Protein AF-A0A7Y8WPW4-F1 (afdb_monomer_lite)

pLDDT: mean 86.35, std 11.8, range [45.28, 97.75]

Foldseek 3Di:
DFAEQVPDDQVRLQCCCVCVLVNPPLVVDPCSVVVVVVVVVVVPRSLQPDPVSLVVSLDVLQDDQKDKDWDDDPQWIFIFIQGPDDDGDGDTDIDRDPSVVSSQVSCVSSVHDHDYD

Secondary structure (DSSP, 8-state):
---BGGGS-HHHHHHHIIIIIS--GGGGSTTHHHHHHHHHHTT---TTT-HHHHHHHHHHHH-SSEEEEEEE-SS-EEEEEEESSS------EEESSHHHHHHHHHHHHTT---B--

Radius of gyration: 14.5 Å; chains: 1; bounding box: 34×31×40 Å

Sequence (117 aa):
MGILWETMTTSEKDLFIAKDVLEFKCFTRDGGTDWYNGQYSLGHWRYSTRLEDALDMFKRVMGEDRHAHIIMGRDKYECHVIREGLESIMVNLTSNSLQDLFCLIAIHLKGNTVQTK

Structure (mmCIF, N/CA/C/O backbone):
data_AF-A0A7Y8WPW4-F1
#
_entry.id   AF-A0A7Y8WPW4-F1
#
loop_
_atom_site.group_PDB
_atom_site.id
_atom_site.type_symbol
_atom_site.label_atom_id
_atom_site.label_alt_id
_atom_site.label_comp_id
_atom_site.label_asym_id
_atom_site.label_entity_id
_atom_site.label_seq_id
_atom_site.pdbx_PDB_ins_code
_atom_site.Cartn_x
_atom_site.Cartn_y
_atom_site.Cartn_z
_atom_site.occupancy
_atom_site.B_iso_or_equiv
_atom_site.auth_seq_id
_atom_site.auth_comp_id
_atom_site.auth_asym_id
_atom_site.auth_atom_id
_atom_site.pdbx_PDB_model_num
ATOM 1 N N . MET A 1 1 ? 2.537 -21.411 5.385 1.00 45.28 1 MET A N 1
ATOM 2 C CA . MET A 1 1 ? 3.706 -20.588 5.770 1.00 45.28 1 MET A CA 1
ATOM 3 C C . MET A 1 1 ? 3.303 -19.144 5.536 1.00 45.28 1 MET A C 1
ATOM 5 O O . MET A 1 1 ? 2.936 -18.839 4.411 1.00 45.28 1 MET A O 1
ATOM 9 N N . GLY A 1 2 ? 3.219 -18.314 6.579 1.00 62.53 2 GLY A N 1
ATOM 10 C CA . GLY A 1 2 ? 2.870 -16.897 6.415 1.00 62.53 2 GLY A CA 1
ATOM 11 C C . GLY A 1 2 ? 4.047 -16.123 5.822 1.00 62.53 2 GLY A C 1
ATOM 12 O O . GLY A 1 2 ? 5.192 -16.431 6.144 1.00 62.53 2 GLY A O 1
ATOM 13 N N . ILE A 1 3 ? 3.776 -15.159 4.942 1.00 72.06 3 ILE A N 1
ATOM 14 C CA . ILE A 1 3 ? 4.800 -14.246 4.415 1.00 72.06 3 ILE A CA 1
ATOM 15 C C . ILE A 1 3 ? 5.115 -13.219 5.506 1.00 72.06 3 ILE A C 1
ATOM 17 O O . ILE A 1 3 ? 4.195 -12.640 6.087 1.00 72.06 3 ILE A O 1
ATOM 21 N N . LEU A 1 4 ? 6.402 -13.017 5.796 1.00 85.75 4 LEU A N 1
ATOM 22 C CA . LEU A 1 4 ? 6.874 -12.079 6.811 1.00 85.75 4 LEU A CA 1
ATOM 23 C C . LEU A 1 4 ? 7.196 -10.725 6.160 1.00 85.75 4 LEU A C 1
ATOM 25 O O . LEU A 1 4 ? 8.135 -10.636 5.363 1.00 85.75 4 LEU A O 1
ATOM 29 N N . TRP A 1 5 ? 6.431 -9.684 6.496 1.00 90.31 5 TRP A N 1
ATOM 30 C CA . TRP A 1 5 ? 6.489 -8.370 5.840 1.00 90.31 5 TRP A CA 1
ATOM 31 C C . TRP A 1 5 ? 7.890 -7.753 5.869 1.00 90.31 5 TRP A C 1
ATOM 33 O O . TRP A 1 5 ? 8.363 -7.197 4.879 1.00 90.31 5 TRP A O 1
ATOM 43 N N . GLU A 1 6 ? 8.598 -7.893 6.986 1.00 88.25 6 GLU A N 1
ATOM 44 C CA . GLU A 1 6 ? 9.921 -7.303 7.195 1.00 88.25 6 GLU A CA 1
ATOM 45 C C . GLU A 1 6 ? 11.021 -7.983 6.376 1.00 88.25 6 GLU A C 1
ATOM 47 O O . GLU A 1 6 ? 12.109 -7.431 6.241 1.00 88.25 6 GLU A O 1
ATOM 52 N N . THR A 1 7 ? 10.761 -9.178 5.837 1.00 90.75 7 THR A N 1
ATOM 53 C CA . THR A 1 7 ? 11.727 -9.894 4.984 1.00 90.75 7 THR A CA 1
ATOM 54 C C . THR A 1 7 ? 11.581 -9.576 3.506 1.00 90.75 7 THR A C 1
ATOM 56 O O . THR A 1 7 ? 12.468 -9.915 2.728 1.00 90.75 7 THR A O 1
ATOM 59 N N . MET A 1 8 ? 10.489 -8.916 3.122 1.00 92.69 8 MET A N 1
ATOM 60 C CA . MET A 1 8 ? 10.243 -8.519 1.744 1.00 92.69 8 MET A CA 1
ATOM 61 C C . MET A 1 8 ? 11.086 -7.294 1.389 1.00 92.69 8 MET A C 1
ATOM 63 O O . MET A 1 8 ? 11.150 -6.311 2.133 1.00 92.69 8 MET A O 1
ATOM 67 N N . THR A 1 9 ? 11.691 -7.327 0.208 1.00 95.06 9 THR A N 1
ATOM 68 C CA . THR A 1 9 ? 12.275 -6.145 -0.426 1.00 95.06 9 THR A CA 1
ATOM 69 C C . THR A 1 9 ? 11.197 -5.093 -0.696 1.00 95.06 9 THR A C 1
ATOM 71 O O . THR A 1 9 ? 10.011 -5.401 -0.818 1.00 95.06 9 THR A O 1
ATOM 74 N N . THR A 1 10 ? 11.604 -3.834 -0.860 1.00 95.44 10 THR A N 1
ATOM 75 C CA . THR A 1 10 ? 10.703 -2.739 -1.259 1.00 95.44 10 THR A CA 1
ATOM 76 C C . THR A 1 10 ? 9.878 -3.088 -2.502 1.00 95.44 10 THR A C 1
ATOM 78 O O . THR A 1 10 ? 8.668 -2.886 -2.514 1.00 95.44 10 THR A O 1
ATOM 81 N N . SER A 1 11 ? 10.503 -3.671 -3.530 1.00 95.94 11 SER A N 1
ATOM 82 C CA . SER A 1 11 ? 9.803 -4.076 -4.755 1.00 95.94 11 SER A CA 1
ATOM 83 C C . SER A 1 11 ? 8.780 -5.181 -4.522 1.00 95.94 11 SER A C 1
ATOM 85 O O . SER A 1 11 ? 7.702 -5.137 -5.106 1.00 95.94 11 SER A O 1
ATOM 87 N N . GLU A 1 12 ? 9.090 -6.157 -3.666 1.00 95.69 12 GLU A N 1
ATOM 88 C CA . GLU A 1 12 ? 8.150 -7.228 -3.327 1.00 95.69 12 GLU A CA 1
ATOM 89 C C . GLU A 1 12 ? 6.963 -6.691 -2.530 1.00 95.69 12 GLU A C 1
ATOM 91 O O . GLU A 1 12 ? 5.827 -7.063 -2.815 1.00 95.69 12 GLU A O 1
ATOM 96 N N . LYS A 1 13 ? 7.208 -5.790 -1.568 1.00 96.19 13 LYS A N 1
ATOM 97 C CA . LYS A 1 13 ? 6.149 -5.115 -0.805 1.00 96.19 13 LYS A CA 1
ATOM 98 C C . LYS A 1 13 ? 5.215 -4.354 -1.735 1.00 96.19 13 LYS A C 1
ATOM 100 O O . LYS A 1 13 ? 4.003 -4.540 -1.685 1.00 96.19 13 LYS A O 1
ATOM 105 N N . ASP A 1 14 ? 5.780 -3.529 -2.610 1.00 97.50 14 ASP A N 1
ATOM 106 C CA . ASP A 1 14 ? 5.001 -2.691 -3.515 1.00 97.50 14 ASP A CA 1
ATOM 107 C C . ASP A 1 14 ? 4.203 -3.537 -4.521 1.00 97.50 14 ASP A C 1
ATOM 109 O O . ASP A 1 14 ? 3.025 -3.266 -4.758 1.00 97.50 14 ASP A O 1
ATOM 113 N N . LEU A 1 15 ? 4.811 -4.602 -5.061 1.00 96.62 15 LEU A N 1
ATOM 114 C CA . LEU A 1 15 ? 4.135 -5.560 -5.938 1.00 96.62 15 LEU A CA 1
ATOM 115 C C . LEU A 1 15 ? 2.976 -6.267 -5.223 1.00 96.62 15 LEU A C 1
ATOM 117 O O . LEU A 1 15 ? 1.894 -6.371 -5.795 1.00 96.62 15 LEU A O 1
ATOM 121 N N . PHE A 1 16 ? 3.180 -6.720 -3.983 1.00 95.25 16 PHE A N 1
ATOM 122 C CA . PHE A 1 16 ? 2.133 -7.345 -3.173 1.00 95.25 16 PHE A CA 1
ATOM 123 C C . PHE A 1 16 ? 0.962 -6.388 -2.934 1.00 95.25 16 PHE A C 1
ATOM 125 O O . PHE A 1 16 ? -0.192 -6.759 -3.127 1.00 95.25 16 PHE A O 1
ATOM 132 N N . ILE A 1 17 ? 1.234 -5.124 -2.593 1.00 96.19 17 ILE A N 1
ATOM 133 C CA . ILE A 1 17 ? 0.178 -4.113 -2.456 1.00 96.19 17 ILE A CA 1
ATOM 134 C C . ILE A 1 17 ? -0.573 -3.926 -3.781 1.00 96.19 17 ILE A C 1
ATOM 136 O O . ILE A 1 17 ? -1.801 -3.985 -3.807 1.00 96.19 17 ILE A O 1
ATOM 140 N N . ALA A 1 18 ? 0.134 -3.731 -4.894 1.00 97.00 18 ALA A N 1
ATOM 141 C CA . ALA A 1 18 ? -0.505 -3.511 -6.190 1.00 97.00 18 ALA A CA 1
ATOM 142 C C . ALA A 1 18 ? -1.370 -4.703 -6.635 1.00 97.00 18 ALA A C 1
ATOM 144 O O . ALA A 1 18 ? -2.440 -4.518 -7.220 1.00 97.00 18 ALA A O 1
ATOM 145 N N . LYS A 1 19 ? -0.897 -5.923 -6.371 1.00 95.19 19 LYS A N 1
ATOM 146 C CA . LYS A 1 19 ? -1.519 -7.160 -6.838 1.00 95.19 19 LYS A CA 1
ATOM 147 C C . LYS A 1 19 ? -2.615 -7.661 -5.911 1.00 95.19 19 LYS A C 1
ATOM 149 O O . LYS A 1 19 ? -3.719 -7.908 -6.377 1.00 95.19 19 LYS A O 1
ATOM 154 N N . ASP A 1 20 ? -2.313 -7.809 -4.630 1.00 92.50 20 ASP A N 1
ATOM 155 C CA . ASP A 1 20 ? -3.147 -8.547 -3.680 1.00 92.50 20 ASP A CA 1
ATOM 156 C C . ASP A 1 20 ? -4.011 -7.616 -2.810 1.00 92.50 20 ASP A C 1
ATOM 158 O O . ASP A 1 20 ? -5.015 -8.047 -2.249 1.00 92.50 20 ASP A O 1
ATOM 162 N N . VAL A 1 21 ? -3.668 -6.323 -2.715 1.00 93.75 21 VAL A N 1
ATOM 163 C CA . VAL A 1 21 ? -4.449 -5.325 -1.949 1.00 93.75 21 VAL A CA 1
ATOM 164 C C . VAL A 1 21 ? -5.267 -4.415 -2.865 1.00 93.75 21 VAL A C 1
ATOM 166 O O . VAL A 1 21 ? -6.446 -4.162 -2.607 1.00 93.75 21 VAL A O 1
ATOM 169 N N . LEU A 1 22 ? -4.644 -3.901 -3.926 1.00 94.50 22 LEU A N 1
ATOM 170 C CA . LEU A 1 22 ? -5.271 -2.987 -4.883 1.00 94.50 22 LEU A CA 1
ATOM 171 C C . LEU A 1 22 ? -5.827 -3.684 -6.125 1.00 94.50 22 LEU A C 1
ATOM 173 O O . LEU A 1 22 ? -6.546 -3.040 -6.889 1.00 94.50 22 LEU A O 1
ATOM 177 N N . GLU A 1 23 ? -5.499 -4.962 -6.322 1.00 94.62 23 GLU A N 1
ATOM 178 C CA . GLU A 1 23 ? -6.055 -5.811 -7.381 1.00 94.62 23 GLU A CA 1
ATOM 179 C C . GLU A 1 23 ? -5.951 -5.164 -8.770 1.00 94.62 23 GLU A C 1
ATOM 181 O O . GLU A 1 23 ? -6.914 -5.105 -9.544 1.00 94.62 23 GLU A O 1
ATOM 186 N N . PHE A 1 24 ? -4.772 -4.623 -9.101 1.00 96.12 24 PHE A N 1
ATOM 187 C CA . PHE A 1 24 ? -4.568 -3.972 -10.391 1.00 96.12 24 PHE A CA 1
ATOM 188 C C . PHE A 1 24 ? -4.939 -4.907 -11.544 1.00 96.12 24 PHE A C 1
ATOM 190 O O . PHE A 1 24 ? -4.436 -6.024 -11.679 1.00 96.12 24 PHE A O 1
ATOM 197 N N . LYS A 1 25 ? -5.776 -4.399 -12.455 1.00 95.75 25 LYS A N 1
ATOM 198 C CA . LYS A 1 25 ? -6.310 -5.177 -13.582 1.00 95.75 25 LYS A CA 1
ATOM 199 C C . LYS A 1 25 ? -5.231 -5.753 -14.500 1.00 95.75 25 LYS A C 1
ATOM 201 O O . LYS A 1 25 ? -5.503 -6.745 -15.173 1.00 95.75 25 LYS A O 1
ATOM 206 N N . CYS A 1 26 ? -4.034 -5.159 -14.553 1.00 95.50 26 CYS A N 1
ATOM 207 C CA . CYS A 1 26 ? -2.938 -5.678 -15.372 1.00 95.50 26 CYS A CA 1
ATOM 208 C C . CYS A 1 26 ? -2.600 -7.132 -15.014 1.00 95.50 26 CYS A C 1
ATOM 210 O O . CYS A 1 26 ? -2.357 -7.915 -15.924 1.00 95.50 26 CYS A O 1
ATOM 212 N N . PHE A 1 27 ? -2.701 -7.530 -13.741 1.00 96.56 27 PHE A N 1
ATOM 213 C CA . PHE A 1 27 ? -2.365 -8.882 -13.280 1.00 96.56 27 PHE A CA 1
ATOM 214 C C . PHE A 1 27 ? -3.355 -9.974 -13.718 1.00 96.56 27 PHE A C 1
ATOM 216 O O . PHE A 1 27 ? -3.084 -11.152 -13.510 1.00 96.56 27 PHE A O 1
ATOM 223 N N . THR A 1 28 ? -4.477 -9.612 -14.348 1.00 93.94 28 THR A N 1
ATOM 224 C CA . THR A 1 28 ? -5.446 -10.574 -14.914 1.00 93.94 28 THR A CA 1
ATOM 225 C C . THR A 1 28 ? -5.098 -11.032 -16.332 1.00 93.94 28 THR A C 1
ATOM 227 O O . THR A 1 28 ? -5.795 -11.875 -16.893 1.00 93.94 28 THR A O 1
ATOM 230 N N . ARG A 1 29 ? -4.057 -10.454 -16.941 1.00 93.12 29 ARG A N 1
ATOM 231 C CA . ARG A 1 29 ? -3.653 -10.706 -18.328 1.00 93.12 29 ARG A CA 1
ATOM 232 C C . ARG A 1 29 ? -2.236 -11.260 -18.385 1.00 93.12 29 ARG A C 1
ATOM 234 O O . ARG A 1 29 ? -1.396 -10.914 -17.552 1.00 93.12 29 ARG A O 1
ATOM 241 N N . ASP A 1 30 ? -1.957 -12.036 -19.427 1.00 93.94 30 ASP A N 1
ATOM 242 C CA . ASP A 1 30 ? -0.595 -12.458 -19.749 1.00 93.94 30 ASP A CA 1
ATOM 243 C C . ASP A 1 30 ? 0.314 -11.232 -19.935 1.00 93.94 30 ASP A C 1
ATOM 245 O O . ASP A 1 30 ? -0.073 -10.235 -20.550 1.00 93.94 30 ASP A O 1
ATOM 249 N N . GLY A 1 31 ? 1.514 -11.277 -19.349 1.00 94.00 31 GLY A N 1
ATOM 250 C CA . GLY A 1 31 ? 2.462 -10.154 -19.344 1.00 94.00 31 GLY A CA 1
ATOM 251 C C . GLY A 1 31 ? 2.119 -9.012 -18.374 1.00 94.00 31 GLY A C 1
ATOM 252 O O . GLY A 1 31 ? 2.828 -8.007 -18.335 1.00 94.00 31 GLY A O 1
ATOM 253 N N . GLY A 1 32 ? 1.067 -9.143 -17.558 1.00 95.81 32 GLY A N 1
ATOM 254 C CA . GLY A 1 32 ? 0.664 -8.131 -16.576 1.00 95.81 32 GLY A CA 1
ATOM 255 C C . GLY A 1 32 ? 1.762 -7.737 -15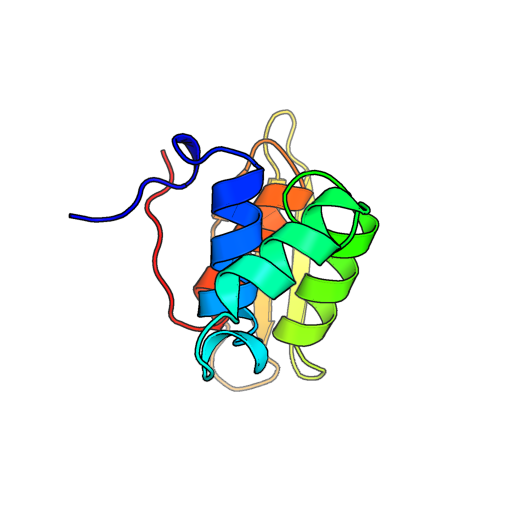.587 1.00 95.81 32 GLY A C 1
ATOM 256 O O . GLY A 1 32 ? 1.967 -6.552 -15.317 1.00 95.81 32 GLY A O 1
ATOM 257 N N . THR A 1 33 ? 2.495 -8.733 -15.088 1.00 95.88 33 THR A N 1
ATOM 258 C CA . THR A 1 33 ? 3.634 -8.535 -14.184 1.00 95.88 33 THR A CA 1
ATOM 259 C C . THR A 1 33 ? 4.776 -7.787 -14.867 1.00 95.88 33 THR A C 1
ATOM 261 O O . THR A 1 33 ? 5.342 -6.875 -14.270 1.00 95.88 33 THR A O 1
ATOM 264 N N . ASP A 1 34 ? 5.080 -8.102 -16.127 1.00 96.88 34 ASP A N 1
ATOM 265 C CA . ASP A 1 34 ? 6.146 -7.427 -16.878 1.00 96.88 34 ASP A CA 1
ATOM 266 C C . ASP A 1 34 ? 5.790 -5.966 -17.150 1.00 96.88 34 ASP A C 1
ATOM 268 O O . ASP A 1 34 ? 6.619 -5.074 -16.963 1.00 96.88 34 ASP A O 1
ATOM 272 N N . TRP A 1 35 ? 4.530 -5.699 -17.512 1.00 97.12 35 TRP A N 1
ATOM 273 C CA . TRP A 1 35 ? 4.033 -4.334 -17.657 1.00 97.12 35 TRP A CA 1
ATOM 274 C C . TRP A 1 35 ? 4.143 -3.554 -16.343 1.00 97.12 35 TRP A C 1
ATOM 276 O O . TRP A 1 35 ? 4.650 -2.430 -16.342 1.00 97.12 35 TRP A O 1
ATOM 286 N N . TYR A 1 36 ? 3.719 -4.153 -15.223 1.00 97.75 36 TYR A N 1
ATOM 287 C CA . TYR A 1 36 ? 3.841 -3.537 -13.902 1.00 97.75 36 TYR A CA 1
ATOM 288 C C . TYR A 1 36 ? 5.301 -3.218 -13.572 1.00 97.75 36 TYR A C 1
ATOM 290 O O . TYR A 1 36 ? 5.602 -2.087 -13.204 1.00 97.75 36 TYR A O 1
ATOM 298 N N . ASN A 1 3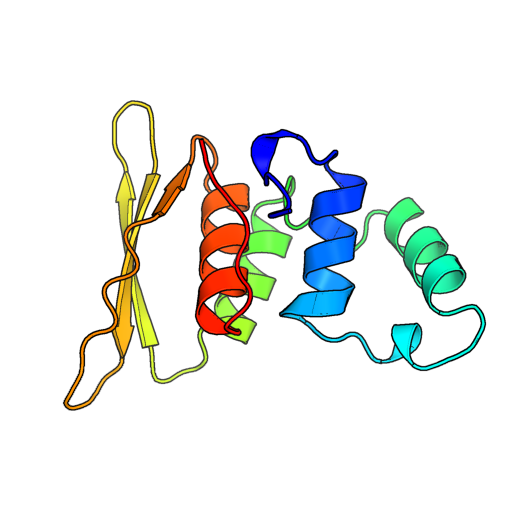7 ? 6.215 -4.170 -13.768 1.00 96.62 37 ASN A N 1
ATOM 299 C CA . ASN A 1 37 ? 7.644 -3.977 -13.521 1.00 96.62 37 ASN A CA 1
ATOM 300 C C . ASN A 1 37 ? 8.228 -2.855 -14.392 1.00 96.62 37 ASN A C 1
ATOM 302 O O . ASN A 1 37 ? 9.018 -2.043 -13.905 1.00 96.62 37 ASN A O 1
ATOM 306 N N . GLY A 1 38 ? 7.787 -2.757 -15.651 1.00 97.38 38 GLY A N 1
ATOM 307 C CA . GLY A 1 38 ? 8.117 -1.647 -16.541 1.00 97.38 38 GLY A CA 1
ATOM 308 C C . GLY A 1 38 ? 7.717 -0.298 -15.940 1.00 97.38 38 GLY A C 1
ATOM 309 O O . GLY A 1 38 ? 8.556 0.585 -15.790 1.00 97.38 38 GLY A O 1
ATOM 310 N N . GLN A 1 39 ? 6.466 -0.147 -15.507 1.00 97.38 39 GLN A N 1
ATOM 311 C CA . GLN A 1 39 ? 5.990 1.093 -14.878 1.00 97.38 39 GLN A CA 1
ATOM 312 C C . GLN A 1 39 ? 6.659 1.370 -13.523 1.00 97.38 39 GLN A C 1
ATOM 314 O O . GLN A 1 39 ? 7.020 2.505 -13.214 1.00 97.38 39 GLN A O 1
ATOM 319 N N . TYR A 1 40 ? 6.884 0.335 -12.719 1.00 96.44 40 TYR A N 1
ATOM 320 C CA . TYR A 1 40 ? 7.557 0.443 -11.431 1.00 96.44 40 TYR A CA 1
ATOM 321 C C . TYR A 1 40 ? 8.987 0.977 -11.590 1.00 96.44 40 TYR A C 1
ATOM 323 O O . TYR A 1 40 ? 9.421 1.850 -10.832 1.00 96.44 40 TYR A O 1
ATOM 331 N N . SER A 1 41 ? 9.709 0.527 -12.624 1.00 95.69 41 SER A N 1
ATOM 332 C CA . SER A 1 41 ? 11.050 1.031 -12.949 1.00 95.69 41 SER A CA 1
ATOM 333 C C . SER A 1 41 ? 11.071 2.513 -13.350 1.00 95.69 41 SER A C 1
ATOM 335 O O . SER A 1 41 ? 12.076 3.181 -13.123 1.00 95.69 41 SER A O 1
ATOM 337 N N . LEU A 1 42 ? 9.944 3.057 -13.826 1.00 96.31 42 LEU A N 1
ATOM 338 C CA . LEU A 1 42 ? 9.757 4.490 -14.092 1.00 96.31 42 LEU A CA 1
ATOM 339 C C . LEU A 1 42 ? 9.435 5.314 -12.829 1.00 96.31 42 LEU A C 1
ATOM 341 O O . LEU A 1 42 ? 9.283 6.530 -12.908 1.00 96.31 42 LEU A O 1
ATOM 345 N N . GLY A 1 43 ? 9.355 4.677 -11.656 1.00 94.38 43 GLY A N 1
ATOM 346 C CA . GLY A 1 43 ? 9.173 5.353 -10.367 1.00 94.38 43 GLY A CA 1
ATOM 347 C C . GLY A 1 43 ? 7.730 5.406 -9.859 1.00 94.38 43 GLY A C 1
ATOM 348 O O . GLY A 1 43 ? 7.467 6.108 -8.880 1.00 94.38 43 GLY A O 1
ATOM 349 N N . HIS A 1 44 ? 6.809 4.669 -10.483 1.00 94.25 44 HIS A N 1
ATOM 350 C CA . HIS A 1 44 ? 5.421 4.561 -10.032 1.00 94.25 44 HIS A CA 1
ATOM 351 C C . HIS A 1 44 ? 5.256 3.578 -8.859 1.00 94.25 44 HIS A C 1
ATOM 353 O O . HIS A 1 44 ? 6.011 2.613 -8.743 1.00 94.25 44 HIS A O 1
ATOM 359 N N . TRP A 1 45 ? 4.230 3.816 -8.031 1.00 96.00 45 TRP A N 1
ATOM 360 C CA . TRP A 1 45 ? 3.692 2.879 -7.029 1.00 96.00 45 TRP A CA 1
ATOM 361 C C . TRP A 1 45 ? 4.694 2.428 -5.962 1.00 96.00 45 TRP A C 1
ATOM 363 O O . TRP A 1 45 ? 4.853 1.243 -5.685 1.00 96.00 45 TRP A O 1
ATOM 373 N N . ARG A 1 46 ? 5.372 3.393 -5.340 1.00 97.38 46 ARG A N 1
ATOM 374 C CA . ARG A 1 46 ? 6.395 3.164 -4.312 1.00 97.38 46 ARG A CA 1
ATOM 375 C C . ARG A 1 46 ? 5.793 3.198 -2.908 1.00 97.38 46 ARG A C 1
ATOM 377 O O . ARG A 1 46 ? 6.223 3.983 -2.067 1.00 97.38 46 ARG A O 1
ATOM 384 N N . TYR A 1 47 ? 4.787 2.369 -2.649 1.00 97.31 47 TYR A N 1
ATOM 385 C CA . TYR A 1 47 ? 3.981 2.416 -1.421 1.00 97.31 47 TYR A CA 1
ATOM 386 C C . TYR A 1 47 ? 4.791 2.254 -0.131 1.00 97.31 47 TYR A C 1
ATOM 388 O O . TYR A 1 47 ? 4.526 2.932 0.853 1.00 97.31 47 TYR A O 1
ATOM 396 N N . SER A 1 48 ? 5.805 1.394 -0.127 1.00 95.62 48 SER A N 1
ATOM 397 C CA . SER A 1 48 ? 6.629 1.114 1.055 1.00 95.62 48 SER A CA 1
ATOM 398 C C . SER A 1 48 ? 7.778 2.111 1.266 1.00 95.62 48 SER A C 1
ATOM 400 O O . SER A 1 48 ? 8.486 2.023 2.266 1.00 95.62 48 SER A O 1
ATOM 402 N N . THR A 1 49 ? 7.980 3.077 0.359 1.00 95.44 49 THR A N 1
ATOM 403 C CA . THR A 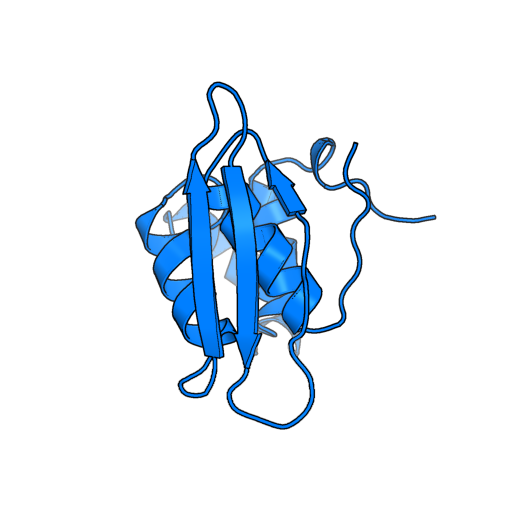1 49 ? 9.093 4.049 0.449 1.00 95.44 49 THR A CA 1
ATOM 404 C C . THR A 1 49 ? 8.674 5.508 0.263 1.00 95.44 49 THR A C 1
ATOM 406 O O . THR A 1 49 ? 9.194 6.381 0.962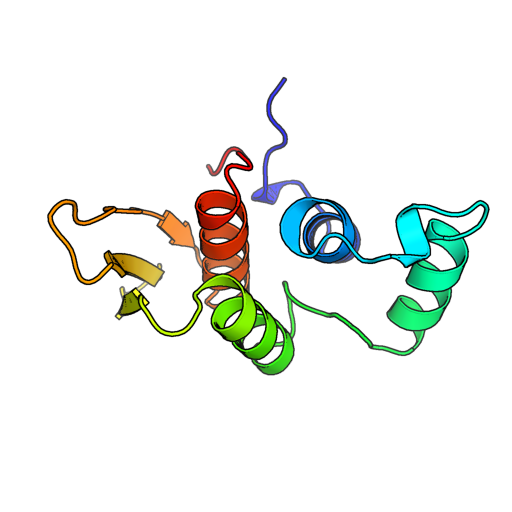 1.00 95.44 49 THR A O 1
ATOM 409 N N . ARG A 1 50 ? 7.698 5.809 -0.602 1.00 96.88 50 ARG A N 1
ATOM 410 C CA . ARG A 1 50 ? 7.158 7.159 -0.822 1.00 96.88 50 ARG A CA 1
ATOM 411 C C . ARG A 1 50 ? 5.882 7.364 -0.014 1.00 96.88 50 ARG A C 1
ATOM 413 O O . ARG A 1 50 ? 4.865 6.725 -0.258 1.00 96.88 50 ARG A O 1
ATOM 420 N N . LEU A 1 51 ? 5.929 8.313 0.922 1.00 94.75 51 LEU A N 1
ATOM 421 C CA . LEU A 1 51 ? 4.800 8.620 1.803 1.00 94.75 51 LEU A CA 1
ATOM 422 C C . LEU A 1 51 ? 3.544 9.070 1.043 1.00 94.75 51 LEU A C 1
ATOM 424 O O . LEU A 1 51 ? 2.441 8.709 1.437 1.00 94.75 51 LEU A O 1
ATOM 428 N N . GLU A 1 52 ? 3.703 9.828 -0.042 1.00 95.94 52 GLU A N 1
ATOM 429 C CA . GLU A 1 52 ? 2.586 10.289 -0.879 1.00 95.94 52 GLU A CA 1
ATOM 430 C C . GLU A 1 52 ? 1.825 9.114 -1.505 1.00 95.94 52 GLU A C 1
ATOM 432 O O . GLU A 1 52 ? 0.605 9.033 -1.367 1.00 95.94 52 GLU A O 1
ATOM 437 N N . ASP A 1 53 ? 2.550 8.170 -2.115 1.00 97.00 53 ASP A N 1
ATOM 438 C CA . ASP A 1 53 ? 1.976 6.962 -2.716 1.00 97.00 53 ASP A CA 1
ATOM 439 C C . ASP A 1 53 ? 1.295 6.096 -1.646 1.00 97.00 53 ASP A C 1
ATOM 441 O O . ASP A 1 53 ? 0.184 5.603 -1.852 1.00 97.00 53 ASP A O 1
ATOM 445 N N . ALA A 1 54 ? 1.940 5.939 -0.484 1.00 96.44 54 ALA A N 1
ATOM 446 C CA . ALA A 1 54 ? 1.398 5.204 0.656 1.00 96.44 54 ALA A CA 1
ATOM 447 C C . ALA A 1 54 ? 0.082 5.817 1.159 1.00 96.44 54 ALA A C 1
ATOM 449 O O . ALA A 1 54 ? -0.883 5.100 1.415 1.00 96.44 54 ALA A O 1
ATOM 450 N N . LEU A 1 55 ? 0.031 7.146 1.276 1.00 92.94 55 LEU A N 1
ATOM 451 C CA . LEU A 1 55 ? -1.137 7.874 1.759 1.00 92.94 55 LEU A CA 1
ATOM 452 C C . LEU A 1 55 ? -2.290 7.853 0.746 1.00 92.94 55 LEU A C 1
ATOM 454 O O . LEU A 1 55 ? -3.441 7.697 1.150 1.00 92.94 55 LEU A O 1
ATOM 458 N N . ASP A 1 56 ? -2.010 8.011 -0.550 1.00 94.56 56 ASP A N 1
ATOM 459 C CA . ASP A 1 56 ? -3.022 7.888 -1.611 1.00 94.56 56 ASP A CA 1
ATOM 460 C C . ASP A 1 56 ? -3.637 6.481 -1.616 1.00 94.56 56 ASP A C 1
ATOM 462 O O . ASP A 1 56 ? -4.859 6.330 -1.583 1.00 94.56 56 ASP A O 1
ATOM 466 N N . MET A 1 57 ? -2.796 5.446 -1.553 1.00 95.19 57 MET A N 1
ATOM 467 C CA . MET A 1 57 ? -3.230 4.055 -1.418 1.00 95.19 57 MET A CA 1
ATOM 468 C C . MET A 1 57 ? -4.083 3.847 -0.161 1.00 95.19 57 MET A C 1
ATOM 470 O O . MET A 1 57 ? -5.194 3.321 -0.249 1.00 95.19 57 MET A O 1
ATOM 474 N N . PHE A 1 58 ? -3.609 4.323 0.990 1.00 92.19 58 PHE A N 1
ATOM 475 C CA . PHE A 1 58 ? -4.309 4.207 2.264 1.00 92.19 58 PHE A CA 1
ATOM 476 C C . PHE A 1 58 ? -5.703 4.838 2.215 1.00 92.19 58 PHE A C 1
ATOM 478 O O . PHE A 1 58 ? -6.680 4.197 2.593 1.00 92.19 58 PHE A O 1
ATOM 485 N N . LYS A 1 59 ? -5.820 6.062 1.684 1.00 90.75 59 LYS A N 1
ATOM 486 C CA . LYS A 1 59 ? -7.107 6.759 1.528 1.00 90.75 59 LYS A CA 1
ATOM 487 C C . LYS A 1 59 ? -8.084 5.971 0.657 1.00 90.75 59 LYS A C 1
ATOM 489 O O . LYS A 1 59 ? -9.255 5.854 1.007 1.00 90.75 59 LYS A O 1
ATOM 494 N N . ARG A 1 60 ? -7.606 5.391 -0.449 1.00 91.62 60 ARG A N 1
ATOM 495 C CA . ARG A 1 60 ? -8.437 4.564 -1.342 1.00 91.62 60 ARG A CA 1
ATOM 496 C C . ARG A 1 60 ? -8.949 3.301 -0.657 1.00 91.62 60 ARG A C 1
ATOM 498 O O . ARG A 1 60 ? -10.084 2.907 -0.896 1.00 91.62 60 ARG A O 1
ATOM 505 N N . VAL A 1 61 ? -8.120 2.658 0.168 1.00 90.94 61 VAL A N 1
ATOM 506 C CA . VAL A 1 61 ? -8.485 1.409 0.858 1.00 90.94 61 VAL A CA 1
ATOM 507 C C . VAL A 1 61 ? -9.362 1.660 2.086 1.00 90.94 61 VAL A C 1
ATOM 509 O O . VAL A 1 61 ? -10.244 0.852 2.377 1.00 90.94 61 VAL A O 1
ATOM 512 N N . MET A 1 62 ? -9.146 2.770 2.794 1.00 88.38 62 MET A N 1
ATOM 513 C CA . MET A 1 62 ? -9.966 3.177 3.936 1.00 88.38 62 MET A CA 1
ATOM 514 C C . MET A 1 62 ? -11.422 3.424 3.542 1.00 88.38 62 MET A C 1
ATOM 516 O O . MET A 1 62 ? -12.312 3.013 4.281 1.00 88.38 62 MET A O 1
ATOM 520 N N . GLY A 1 63 ? -11.662 4.027 2.376 1.00 85.00 63 GLY A N 1
ATOM 521 C CA . GLY A 1 63 ? -13.000 4.476 2.000 1.00 85.00 63 GLY A CA 1
ATOM 522 C C . GLY A 1 63 ? -13.457 5.675 2.838 1.00 85.00 63 GLY A C 1
ATOM 523 O O . GLY A 1 63 ? -12.699 6.221 3.638 1.00 85.00 63 GLY A O 1
ATOM 524 N N . GLU A 1 64 ? -14.695 6.111 2.621 1.00 82.44 64 GLU A N 1
ATOM 525 C CA . GLU A 1 64 ? -15.242 7.318 3.259 1.00 82.44 64 GLU A CA 1
ATOM 526 C C . GLU A 1 64 ? -15.876 7.046 4.636 1.00 82.44 64 GLU A C 1
ATOM 528 O O . GLU A 1 64 ? -16.046 7.976 5.415 1.00 82.44 64 GLU A O 1
ATOM 533 N N . ASP A 1 65 ? -16.193 5.787 4.964 1.00 80.88 65 ASP A N 1
ATOM 534 C CA . ASP A 1 65 ? -16.910 5.383 6.188 1.00 80.88 65 ASP A CA 1
ATOM 535 C C . ASP A 1 65 ? -15.987 5.018 7.367 1.00 80.88 65 ASP A C 1
ATOM 537 O O . ASP A 1 65 ? -16.435 4.474 8.385 1.00 80.88 65 ASP A O 1
ATOM 541 N N . ARG A 1 66 ? -14.678 5.269 7.229 1.00 82.69 66 ARG A N 1
ATOM 542 C CA . ARG A 1 66 ? -13.658 4.893 8.214 1.00 82.69 66 ARG A CA 1
ATOM 543 C C . ARG A 1 66 ? -12.768 6.071 8.580 1.00 82.69 66 ARG A C 1
ATOM 545 O O . ARG A 1 66 ? -12.272 6.801 7.727 1.00 82.69 66 ARG A O 1
ATOM 552 N N . HIS A 1 67 ? -12.462 6.166 9.865 1.00 82.31 67 HIS A N 1
ATOM 553 C CA . HIS A 1 67 ? -11.493 7.093 10.430 1.00 82.31 67 HIS A CA 1
ATOM 554 C C . HIS A 1 67 ? -10.287 6.325 10.956 1.00 82.31 67 HIS A C 1
ATOM 556 O O . HIS A 1 67 ? -10.427 5.232 11.495 1.00 82.31 67 HIS A O 1
ATOM 562 N N . ALA A 1 68 ? -9.09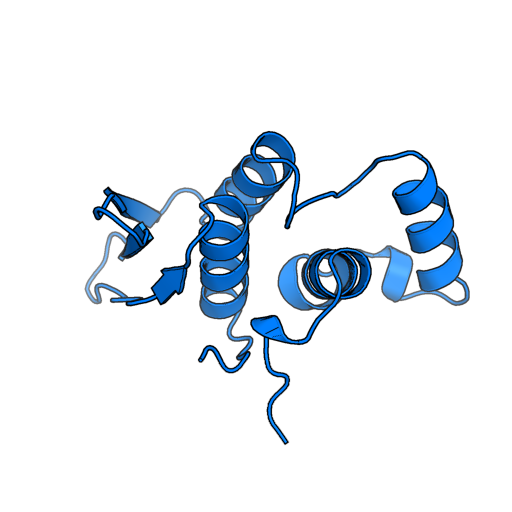3 6.888 10.811 1.00 82.56 68 ALA A N 1
ATOM 563 C CA . ALA A 1 68 ? -7.882 6.314 11.377 1.00 82.56 68 ALA A CA 1
ATOM 564 C C . ALA A 1 68 ? -7.223 7.299 12.333 1.00 82.56 68 ALA A C 1
ATOM 566 O O . ALA A 1 68 ? -6.902 8.428 11.960 1.00 82.56 68 ALA A O 1
ATOM 567 N N . HIS A 1 69 ? -6.986 6.843 13.555 1.00 82.75 69 HIS A N 1
ATOM 568 C CA . HIS A 1 69 ? -6.200 7.547 14.553 1.00 82.75 69 HIS A CA 1
ATOM 569 C C . HIS A 1 69 ? -4.796 6.962 14.554 1.00 82.75 69 HIS A C 1
ATOM 571 O O . HIS A 1 69 ? -4.612 5.793 14.882 1.00 82.75 69 HIS A O 1
ATOM 577 N N . ILE A 1 70 ? -3.812 7.764 14.163 1.00 83.81 70 ILE A N 1
ATOM 578 C CA . ILE A 1 70 ? -2.406 7.358 14.155 1.00 83.81 70 ILE A CA 1
ATOM 579 C C . ILE A 1 70 ? -1.746 7.946 15.395 1.00 83.81 70 ILE A C 1
ATOM 581 O O . ILE A 1 70 ? -1.745 9.162 15.585 1.00 83.81 70 ILE A O 1
ATOM 585 N N . ILE A 1 71 ? -1.184 7.082 16.230 1.00 82.69 71 ILE A N 1
ATOM 586 C CA . ILE A 1 71 ? -0.432 7.458 17.420 1.00 82.69 71 ILE A CA 1
ATOM 587 C C . ILE A 1 71 ? 1.053 7.341 17.084 1.00 82.69 71 ILE A C 1
ATOM 589 O O . ILE A 1 71 ? 1.540 6.289 16.671 1.00 82.69 71 ILE A O 1
ATOM 593 N N . MET A 1 72 ? 1.781 8.443 17.249 1.00 81.12 72 MET A N 1
ATOM 594 C CA . MET A 1 72 ? 3.225 8.484 17.038 1.00 81.12 72 MET A CA 1
ATOM 595 C C . MET A 1 72 ? 3.936 8.215 18.364 1.00 81.12 72 MET A C 1
ATOM 597 O O . MET A 1 72 ? 3.920 9.055 19.264 1.00 81.12 72 MET A O 1
ATOM 601 N N . GLY A 1 73 ? 4.540 7.036 18.491 1.00 76.00 73 GLY A N 1
ATOM 602 C CA . GLY A 1 73 ? 5.455 6.704 19.577 1.00 76.00 73 GLY A CA 1
ATOM 603 C C . GLY A 1 73 ? 6.889 7.140 19.270 1.00 76.00 73 GLY A C 1
ATOM 604 O O . GLY A 1 73 ? 7.193 7.633 18.187 1.00 76.00 73 GLY A O 1
ATOM 605 N N . ARG A 1 74 ? 7.795 6.934 20.235 1.00 75.75 74 ARG A N 1
ATOM 606 C CA . ARG A 1 74 ? 9.217 7.294 20.097 1.00 75.75 74 ARG A CA 1
ATOM 607 C C . ARG A 1 74 ? 9.921 6.526 18.972 1.00 75.75 74 ARG A C 1
ATOM 609 O O . ARG A 1 74 ? 10.700 7.125 18.244 1.00 75.75 74 ARG A O 1
ATOM 616 N N . ASP A 1 75 ? 9.608 5.236 18.838 1.00 77.38 75 ASP A N 1
ATOM 617 C CA . ASP A 1 75 ? 10.290 4.314 17.914 1.00 77.38 75 ASP A CA 1
ATOM 618 C C . ASP A 1 75 ? 9.321 3.563 16.983 1.00 77.38 75 ASP A C 1
ATOM 620 O O . ASP A 1 75 ? 9.746 2.785 16.136 1.00 77.38 75 ASP A O 1
ATOM 624 N N . LYS A 1 76 ? 8.009 3.773 17.146 1.00 79.06 76 LYS A N 1
ATOM 625 C CA . LYS A 1 76 ? 6.969 3.054 16.406 1.00 79.06 76 LYS A CA 1
ATOM 626 C C . LYS A 1 76 ? 5.735 3.916 16.181 1.00 79.06 76 LYS A C 1
ATOM 628 O O . LYS A 1 76 ? 5.390 4.751 17.016 1.00 79.06 76 LYS A O 1
ATOM 633 N N . TYR A 1 77 ? 5.047 3.655 15.081 1.00 80.56 77 TYR A N 1
ATOM 634 C CA . TYR A 1 77 ? 3.725 4.191 14.789 1.00 80.56 77 TYR A CA 1
ATOM 635 C C . TYR A 1 77 ? 2.668 3.143 15.108 1.00 80.56 77 TYR A C 1
ATOM 637 O O . TYR A 1 77 ? 2.840 1.984 14.742 1.00 80.56 77 TYR A O 1
ATOM 645 N N . GLU A 1 78 ? 1.581 3.558 15.746 1.00 79.62 78 GLU A N 1
ATOM 646 C CA . GLU A 1 78 ? 0.395 2.744 16.012 1.00 79.62 78 GLU A CA 1
ATOM 647 C C . GLU A 1 78 ? -0.803 3.335 15.270 1.00 79.62 78 GLU A C 1
ATOM 649 O O . GLU A 1 78 ? -0.887 4.549 15.082 1.00 79.62 78 GLU A O 1
ATOM 654 N N . CYS A 1 79 ? -1.740 2.495 14.837 1.00 81.12 79 CYS A N 1
ATOM 655 C CA . CYS A 1 79 ? -2.982 2.958 14.229 1.00 81.12 79 CYS A CA 1
ATOM 656 C C . CYS A 1 79 ? -4.191 2.308 14.887 1.00 81.12 79 CYS A C 1
ATOM 658 O O . CYS A 1 79 ? -4.151 1.138 15.240 1.00 81.12 79 CYS A O 1
ATOM 660 N N . HIS A 1 80 ? -5.279 3.061 14.995 1.00 77.38 80 HIS A N 1
ATOM 661 C CA . HIS A 1 80 ? -6.600 2.553 15.318 1.00 77.38 80 HIS A CA 1
ATOM 662 C C . HIS A 1 80 ? -7.558 2.975 14.212 1.00 77.38 80 HIS A C 1
ATOM 664 O O . HIS A 1 80 ? -7.765 4.169 13.991 1.00 77.38 80 HIS A O 1
ATOM 670 N N . VAL A 1 81 ? -8.139 2.001 13.517 1.00 76.25 81 VAL A N 1
ATOM 671 C CA . VAL A 1 81 ? -9.182 2.255 12.523 1.00 76.25 81 VAL A CA 1
ATOM 672 C C . VAL A 1 81 ? -10.542 2.157 13.210 1.00 76.25 81 VAL A C 1
ATOM 674 O O . VAL A 1 81 ? -10.815 1.231 13.959 1.00 76.25 81 VAL A O 1
ATOM 677 N N . ILE A 1 82 ? -11.409 3.132 12.988 1.00 73.12 82 ILE A N 1
ATOM 678 C CA . ILE A 1 82 ? -12.777 3.156 13.496 1.00 73.12 82 ILE A CA 1
ATOM 679 C C . ILE A 1 82 ? -13.684 3.240 12.279 1.00 73.12 82 ILE A C 1
ATOM 681 O O . ILE A 1 82 ? -13.509 4.111 11.433 1.00 73.12 82 ILE A O 1
ATOM 685 N N . ARG A 1 83 ? -14.644 2.327 12.177 1.00 73.56 83 ARG A N 1
ATOM 686 C CA . ARG A 1 83 ? -15.712 2.395 11.183 1.00 73.56 83 ARG A CA 1
ATOM 687 C C . ARG A 1 83 ? -16.955 2.945 11.868 1.00 73.56 83 ARG A C 1
ATOM 689 O O . ARG A 1 83 ? -17.295 2.462 12.945 1.00 73.56 83 ARG A O 1
ATOM 696 N N . GLU A 1 84 ? -17.619 3.931 11.273 1.00 64.75 84 GLU A N 1
ATOM 697 C CA . GLU A 1 84 ? -18.892 4.411 11.820 1.00 64.75 84 GLU A CA 1
ATOM 698 C C . GLU A 1 84 ? -19.954 3.298 11.696 1.00 64.75 84 GLU A C 1
ATOM 700 O O . GLU A 1 84 ? -20.267 2.832 10.600 1.00 64.75 84 GLU A O 1
ATOM 705 N N . GLY A 1 85 ? -20.448 2.792 12.835 1.00 66.12 85 GLY A N 1
ATOM 706 C CA . GLY A 1 85 ? -21.310 1.605 12.923 1.00 66.12 85 GLY A CA 1
ATOM 707 C C . GLY A 1 85 ? -21.173 0.861 14.264 1.00 66.12 85 GLY A C 1
ATOM 708 O O . GLY A 1 85 ? -20.504 1.339 15.174 1.00 66.12 85 GLY A O 1
ATOM 709 N N . LEU A 1 86 ? -21.822 -0.306 14.407 1.00 50.22 86 LEU A N 1
ATOM 710 C CA . LEU A 1 86 ? -21.907 -1.062 15.677 1.00 50.22 86 LEU A CA 1
ATOM 711 C C . LEU A 1 86 ? -20.609 -1.775 16.106 1.00 50.22 86 LEU A C 1
ATOM 713 O O . LEU A 1 86 ? -20.512 -2.193 17.256 1.00 50.22 86 LEU A O 1
ATOM 717 N N . GLU A 1 87 ? -19.614 -1.905 15.226 1.00 55.28 87 GLU A N 1
ATOM 718 C CA . GLU A 1 87 ? -18.372 -2.626 15.527 1.00 55.28 87 GLU A CA 1
ATOM 719 C C . GLU A 1 87 ? -17.144 -1.799 15.132 1.00 55.28 87 GLU A C 1
ATOM 721 O O . GLU A 1 87 ? -16.833 -1.606 13.955 1.00 55.28 87 GLU A O 1
ATOM 726 N N . SER A 1 88 ? -16.420 -1.308 16.138 1.00 56.19 88 SER A N 1
ATOM 727 C CA . SER A 1 88 ? -15.097 -0.714 15.961 1.00 56.19 88 SER A CA 1
ATOM 728 C C . SER A 1 88 ? -14.083 -1.809 15.614 1.00 56.19 88 SER A C 1
ATOM 730 O O . SER A 1 88 ? -13.853 -2.711 16.422 1.00 56.19 88 SER A O 1
ATOM 732 N N . ILE A 1 89 ? -13.440 -1.725 14.447 1.00 61.84 89 ILE A N 1
ATOM 733 C CA . ILE A 1 89 ? -12.382 -2.666 14.052 1.00 61.84 89 ILE A CA 1
ATOM 734 C C . ILE A 1 89 ? -11.047 -2.190 14.629 1.00 61.84 89 ILE A C 1
ATOM 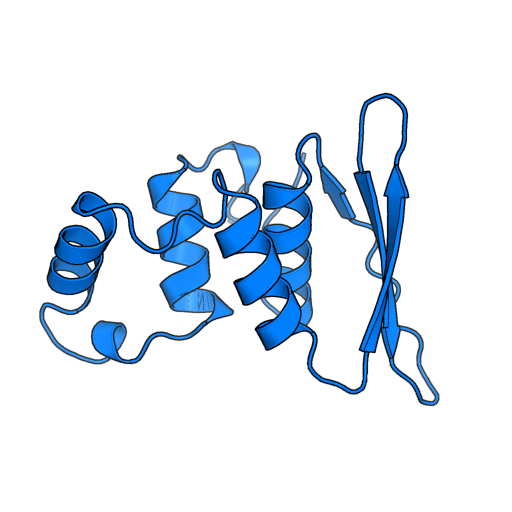736 O O . ILE A 1 89 ? -10.341 -1.396 14.018 1.00 61.84 89 ILE A O 1
ATOM 740 N N . MET A 1 90 ? -10.659 -2.694 15.799 1.00 60.88 90 MET A N 1
ATOM 741 C CA . MET A 1 90 ? -9.359 -2.349 16.373 1.00 60.88 90 MET A CA 1
ATOM 742 C C . MET A 1 90 ? -8.228 -3.097 15.656 1.00 60.88 90 MET A C 1
ATOM 744 O O . MET A 1 90 ? -8.000 -4.281 15.894 1.00 60.88 90 MET A O 1
ATOM 748 N N . VAL A 1 91 ? -7.496 -2.389 14.796 1.00 66.06 91 VAL A N 1
ATOM 749 C CA . VAL A 1 91 ? -6.320 -2.919 14.093 1.00 66.06 91 VAL A CA 1
ATOM 750 C C . VAL A 1 91 ? -5.049 -2.421 14.771 1.00 66.06 91 VAL A C 1
ATOM 752 O O . VAL A 1 91 ? -4.519 -1.390 14.386 1.00 66.06 91 VAL A O 1
ATOM 755 N N . ASN A 1 92 ? -4.540 -3.140 15.772 1.00 67.81 92 ASN A N 1
ATOM 756 C CA . ASN A 1 92 ? -3.287 -2.760 16.431 1.00 67.81 92 ASN A CA 1
ATOM 757 C C . ASN A 1 92 ? -2.090 -3.239 15.602 1.00 67.81 92 ASN A C 1
ATOM 759 O O . ASN A 1 92 ? -1.653 -4.381 15.729 1.00 67.81 92 ASN A O 1
ATOM 763 N N . LEU A 1 93 ? -1.576 -2.360 14.744 1.00 76.12 93 LEU A N 1
ATOM 764 C CA . LEU A 1 93 ? -0.363 -2.592 13.962 1.00 76.12 93 LEU A CA 1
ATOM 765 C C . LEU A 1 93 ? 0.710 -1.595 14.367 1.00 76.12 93 LEU A C 1
ATOM 767 O O . LEU A 1 93 ? 0.425 -0.413 14.558 1.00 76.12 93 LEU A O 1
ATOM 771 N N . THR A 1 94 ? 1.943 -2.085 14.462 1.00 78.50 94 THR A N 1
ATOM 772 C CA . THR A 1 94 ? 3.119 -1.272 14.756 1.00 78.50 94 THR A CA 1
ATOM 773 C C . THR A 1 94 ? 4.109 -1.340 13.612 1.00 78.50 94 THR A C 1
ATOM 775 O O . THR A 1 94 ? 4.375 -2.420 13.094 1.00 78.50 94 THR A O 1
ATOM 778 N N . SER A 1 95 ? 4.692 -0.203 13.245 1.00 84.75 95 SER A N 1
ATOM 779 C CA . SER A 1 95 ? 5.814 -0.172 12.306 1.00 84.75 95 SER A CA 1
ATOM 780 C C . SER A 1 95 ? 6.791 0.951 12.630 1.00 84.75 95 SER A C 1
ATOM 782 O O . SER A 1 95 ? 6.415 1.961 13.224 1.00 84.75 95 SER A O 1
ATOM 784 N N . ASN A 1 96 ? 8.037 0.786 12.190 1.00 85.31 96 ASN A N 1
ATOM 785 C CA . ASN A 1 96 ? 9.100 1.785 12.299 1.00 85.31 96 ASN A CA 1
ATOM 786 C C . ASN A 1 96 ? 9.006 2.863 11.201 1.00 85.31 96 ASN A C 1
ATOM 788 O O . ASN A 1 96 ? 9.730 3.854 11.248 1.00 85.31 96 ASN A O 1
ATOM 792 N N . SER A 1 97 ? 8.136 2.680 10.200 1.00 90.44 97 SER A N 1
ATOM 793 C CA . SER A 1 97 ? 7.869 3.673 9.158 1.00 90.44 97 SER A CA 1
ATOM 794 C C . SER A 1 97 ? 6.369 3.872 8.953 1.00 90.44 97 SER A C 1
ATOM 796 O O . SER A 1 97 ? 5.572 2.934 9.054 1.00 90.44 97 SER A O 1
ATOM 798 N N . LEU A 1 98 ? 5.977 5.110 8.650 1.00 89.94 98 LEU A N 1
ATOM 799 C CA . LEU A 1 98 ? 4.580 5.457 8.401 1.00 89.94 98 LEU A CA 1
ATOM 800 C C . LEU A 1 98 ? 4.069 4.820 7.095 1.00 89.94 98 LEU A C 1
ATOM 802 O O . LEU A 1 98 ? 2.918 4.404 7.015 1.00 89.94 98 LEU A O 1
ATOM 806 N N . GLN A 1 99 ? 4.946 4.683 6.097 1.00 94.81 99 GLN A N 1
ATOM 807 C CA . GLN A 1 99 ? 4.676 4.010 4.826 1.00 94.81 99 GLN A CA 1
ATOM 808 C C . GLN A 1 99 ? 4.325 2.534 5.030 1.00 94.81 99 GLN A C 1
ATOM 810 O O . GLN A 1 99 ? 3.300 2.066 4.532 1.00 94.81 99 GLN A O 1
ATOM 815 N N . ASP A 1 100 ? 5.145 1.808 5.796 1.00 93.00 100 ASP A N 1
ATOM 816 C CA . ASP A 1 100 ? 4.867 0.411 6.127 1.00 93.00 100 ASP A CA 1
ATOM 817 C C . ASP A 1 100 ? 3.595 0.297 6.967 1.00 93.00 100 ASP A C 1
ATOM 819 O O . ASP A 1 100 ? 2.796 -0.597 6.712 1.00 93.00 100 ASP A O 1
ATOM 823 N N . LEU A 1 101 ? 3.364 1.205 7.926 1.00 91.25 101 LEU A N 1
ATOM 824 C CA . LEU A 1 101 ? 2.125 1.197 8.707 1.00 91.25 101 LEU A CA 1
ATOM 825 C C . LEU A 1 101 ? 0.896 1.319 7.792 1.00 91.25 101 LEU A C 1
ATOM 827 O O . LEU A 1 101 ? -0.037 0.529 7.914 1.00 91.25 101 LEU A O 1
ATOM 831 N N . PHE A 1 102 ? 0.910 2.249 6.834 1.00 93.25 102 PHE A N 1
ATOM 832 C CA . PHE A 1 102 ? -0.167 2.387 5.852 1.00 93.25 102 PHE A CA 1
ATOM 833 C C . PHE A 1 102 ? -0.357 1.139 4.994 1.00 93.25 102 PHE A C 1
ATOM 835 O O . PHE A 1 102 ? -1.495 0.716 4.784 1.00 93.25 102 PHE A O 1
ATOM 842 N N . CYS A 1 103 ? 0.734 0.520 4.541 1.00 94.25 103 CYS A N 1
ATOM 843 C CA . CYS A 1 103 ? 0.678 -0.740 3.805 1.00 94.25 103 CYS A CA 1
ATOM 844 C C . CYS A 1 103 ? 0.039 -1.852 4.645 1.00 94.25 103 CYS A C 1
ATOM 846 O O . CYS A 1 103 ? -0.900 -2.499 4.191 1.00 94.25 103 CYS A O 1
ATOM 848 N N . LEU A 1 104 ? 0.488 -2.040 5.886 1.00 91.81 104 LEU A N 1
ATOM 849 C CA . LEU A 1 104 ? -0.015 -3.079 6.784 1.00 91.81 104 LEU A CA 1
ATOM 850 C C . LEU A 1 104 ? -1.503 -2.892 7.111 1.00 91.81 104 LEU A C 1
ATOM 852 O O . LEU A 1 104 ? -2.257 -3.866 7.114 1.00 91.81 104 LEU A O 1
ATOM 856 N N . ILE A 1 105 ? -1.953 -1.651 7.323 1.00 89.62 105 ILE A N 1
ATOM 857 C CA . ILE A 1 105 ? -3.380 -1.368 7.527 1.00 89.62 105 ILE A CA 1
ATOM 858 C C . ILE A 1 105 ? -4.174 -1.729 6.272 1.00 89.62 105 ILE A C 1
ATOM 860 O O . ILE A 1 105 ? -5.208 -2.385 6.370 1.00 89.62 105 ILE A O 1
ATOM 864 N N . ALA A 1 106 ? -3.696 -1.343 5.088 1.00 91.44 106 ALA A N 1
ATOM 865 C CA . ALA A 1 106 ? -4.387 -1.643 3.840 1.00 91.44 106 ALA A CA 1
ATOM 866 C C . ALA A 1 106 ? -4.510 -3.154 3.588 1.00 91.44 106 ALA A C 1
ATOM 868 O O . ALA A 1 106 ? -5.578 -3.631 3.200 1.00 91.44 106 ALA A O 1
ATOM 869 N N . ILE A 1 107 ? -3.447 -3.908 3.880 1.00 91.44 107 ILE A N 1
ATOM 870 C CA . ILE A 1 107 ? -3.434 -5.375 3.852 1.00 91.44 107 ILE A CA 1
ATOM 871 C C . ILE A 1 107 ? -4.529 -5.926 4.770 1.00 91.44 107 ILE A C 1
ATOM 873 O O . ILE A 1 107 ? -5.379 -6.696 4.317 1.00 91.44 107 ILE A O 1
ATOM 877 N N . HIS A 1 108 ? -4.555 -5.473 6.026 1.00 87.81 108 HIS A N 1
ATOM 878 C CA . HIS A 1 108 ? -5.525 -5.929 7.017 1.00 87.81 108 HIS A CA 1
ATOM 879 C C . HIS A 1 108 ? -6.972 -5.614 6.609 1.00 87.81 108 HIS A C 1
ATOM 881 O O . HIS A 1 108 ? -7.842 -6.481 6.667 1.00 87.81 108 HIS A O 1
ATOM 887 N N . LEU A 1 109 ? -7.242 -4.393 6.137 1.00 86.12 109 LEU A N 1
ATOM 888 C CA . LEU A 1 109 ? -8.584 -3.962 5.725 1.00 86.12 109 LEU A CA 1
ATOM 889 C C . LEU A 1 109 ? -9.122 -4.712 4.502 1.00 86.12 109 LEU A C 1
ATOM 891 O O . LEU A 1 109 ? -10.338 -4.759 4.307 1.00 86.12 109 LEU A O 1
ATOM 895 N N . LYS A 1 110 ? -8.240 -5.284 3.680 1.00 87.75 110 LYS A N 1
ATOM 896 C CA . LYS A 1 110 ? -8.605 -6.144 2.548 1.00 87.75 110 LYS A CA 1
ATOM 897 C C . LYS A 1 110 ? -8.738 -7.621 2.921 1.00 87.75 110 LYS A C 1
ATOM 899 O O . LYS A 1 110 ? -9.050 -8.429 2.055 1.00 87.75 110 LYS A O 1
ATOM 904 N N . GLY A 1 111 ? -8.546 -7.975 4.193 1.00 81.31 111 GLY A N 1
ATOM 905 C CA . GLY A 1 111 ? -8.621 -9.359 4.667 1.00 81.31 111 GLY A CA 1
ATOM 906 C C . GLY A 1 111 ? -7.398 -10.201 4.300 1.00 81.31 111 GLY A C 1
ATOM 907 O O . GLY A 1 111 ? -7.426 -11.419 4.462 1.00 81.31 111 GLY A O 1
ATOM 908 N N . ASN A 1 112 ? -6.322 -9.568 3.828 1.00 78.56 112 ASN A N 1
ATOM 909 C CA . ASN A 1 112 ? -5.039 -10.225 3.632 1.00 78.56 112 ASN A CA 1
ATOM 910 C C . ASN A 1 112 ? -4.281 -10.279 4.966 1.00 78.56 112 ASN A C 1
ATOM 912 O O . ASN A 1 112 ? -4.425 -9.406 5.823 1.00 78.56 112 ASN A O 1
ATOM 916 N N . THR A 1 113 ? -3.434 -11.292 5.144 1.00 72.00 113 THR A N 1
ATOM 917 C CA . THR A 1 113 ? -2.617 -11.443 6.356 1.00 72.00 113 THR A CA 1
ATOM 918 C C . THR A 1 113 ? -1.154 -11.635 6.003 1.00 72.00 113 THR A C 1
ATOM 920 O O . THR A 1 113 ? -0.789 -12.618 5.357 1.00 72.00 113 THR A O 1
ATOM 923 N N . VAL A 1 114 ? -0.318 -10.727 6.495 1.00 75.62 114 VAL A N 1
ATOM 924 C CA . VAL A 1 114 ? 1.138 -10.885 6.560 1.00 75.62 114 VAL A CA 1
ATOM 925 C C . VAL A 1 114 ? 1.544 -10.991 8.025 1.00 75.62 114 VAL A C 1
ATOM 927 O O . VAL A 1 114 ? 0.878 -10.436 8.899 1.00 75.62 114 VAL A O 1
ATOM 930 N N . GLN A 1 115 ? 2.606 -11.738 8.307 1.00 75.88 115 GLN A N 1
ATOM 931 C CA . GLN A 1 115 ? 3.196 -11.752 9.640 1.00 75.88 115 GLN A CA 1
ATOM 932 C C . GLN A 1 115 ? 4.058 -10.500 9.807 1.00 75.88 115 GLN A C 1
ATOM 934 O O . GLN A 1 115 ? 4.761 -10.114 8.870 1.00 75.88 115 GLN A O 1
ATOM 939 N N . THR A 1 116 ? 4.002 -9.900 10.992 1.00 68.38 116 THR A N 1
ATOM 940 C CA . THR A 1 116 ? 4.912 -8.838 11.437 1.00 68.38 116 THR A CA 1
ATOM 941 C C . THR A 1 116 ? 5.732 -9.350 12.620 1.00 68.38 116 THR A C 1
ATOM 943 O O . THR A 1 116 ? 5.229 -10.181 13.385 1.00 68.38 116 THR A O 1
ATOM 946 N N . LYS A 1 117 ? 6.987 -8.914 12.757 1.00 59.28 117 LYS A N 1
ATOM 947 C CA . LYS A 1 117 ? 7.871 -9.306 13.875 1.00 59.28 117 LYS A CA 1
ATOM 948 C C . LYS A 1 117 ? 7.647 -8.499 15.147 1.00 59.28 117 LYS A C 1
ATOM 950 O O . LYS A 1 117 ? 7.342 -7.294 15.040 1.00 59.28 117 LYS A O 1
#